Protein AF-W1X8C5-F1 (afdb_monomer)

Structure (mmCIF, N/CA/C/O backbone):
data_AF-W1X8C5-F1
#
_entry.id   AF-W1X8C5-F1
#
loop_
_atom_site.group_PDB
_atom_site.id
_atom_site.type_symbol
_atom_site.label_atom_id
_atom_site.label_alt_id
_atom_site.label_comp_id
_atom_site.label_asym_id
_atom_site.label_entity_id
_atom_site.label_seq_id
_atom_site.pdbx_PDB_ins_code
_atom_site.Cartn_x
_atom_site.Cartn_y
_atom_site.Cartn_z
_atom_site.occupancy
_atom_site.B_iso_or_equiv
_atom_site.auth_seq_id
_atom_site.auth_comp_id
_atom_site.auth_asym_id
_atom_site.auth_atom_id
_atom_site.pdbx_PDB_model_num
ATOM 1 N N . MET A 1 1 ? 29.868 16.675 -16.205 1.00 38.28 1 MET A N 1
ATOM 2 C CA . MET A 1 1 ? 28.925 17.371 -15.305 1.00 38.28 1 MET A CA 1
ATOM 3 C C . MET A 1 1 ? 28.777 16.514 -14.059 1.00 38.28 1 MET A C 1
ATOM 5 O O . MET A 1 1 ? 28.277 15.404 -14.174 1.00 38.28 1 MET A O 1
ATOM 9 N N . ASN A 1 2 ? 29.300 16.965 -12.916 1.00 48.56 2 ASN A N 1
ATOM 10 C CA . ASN A 1 2 ? 29.135 16.269 -11.637 1.00 48.56 2 ASN A CA 1
ATOM 11 C C . ASN A 1 2 ? 27.702 16.497 -11.151 1.00 48.56 2 ASN A C 1
ATOM 13 O O . ASN A 1 2 ? 27.411 17.543 -10.576 1.00 48.56 2 ASN A O 1
ATOM 17 N N . ASN A 1 3 ? 26.806 15.541 -11.392 1.00 58.81 3 ASN A N 1
ATOM 18 C CA . ASN A 1 3 ? 25.557 15.483 -10.642 1.00 58.81 3 ASN A CA 1
ATOM 19 C C . ASN A 1 3 ? 25.906 14.995 -9.238 1.00 58.81 3 ASN A C 1
ATOM 21 O O . ASN A 1 3 ? 26.066 13.798 -9.011 1.00 58.81 3 ASN A O 1
ATOM 25 N N . SER A 1 4 ? 26.067 15.927 -8.303 1.00 63.84 4 SER A N 1
ATOM 26 C CA . SER A 1 4 ? 26.108 15.615 -6.878 1.00 63.84 4 SER A CA 1
ATOM 27 C C . SER A 1 4 ? 24.855 14.805 -6.538 1.00 63.84 4 SER A C 1
ATOM 29 O O . SER A 1 4 ? 23.740 15.311 -6.673 1.00 63.84 4 SER A O 1
ATOM 31 N N . ILE A 1 5 ? 25.025 13.537 -6.159 1.00 70.00 5 ILE A N 1
ATOM 32 C CA . ILE A 1 5 ? 23.913 12.672 -5.760 1.00 70.00 5 ILE A CA 1
ATOM 33 C C . ILE A 1 5 ? 23.246 13.333 -4.550 1.00 70.00 5 ILE A C 1
ATOM 35 O O . ILE A 1 5 ? 23.858 13.514 -3.499 1.00 70.00 5 ILE A O 1
ATOM 39 N N . ASN A 1 6 ? 21.999 13.769 -4.722 1.00 68.94 6 ASN A N 1
ATOM 40 C CA . ASN A 1 6 ? 21.226 14.396 -3.661 1.00 68.94 6 ASN A CA 1
ATOM 41 C C . ASN A 1 6 ? 20.825 13.300 -2.665 1.00 68.94 6 ASN A C 1
ATOM 43 O O . ASN A 1 6 ? 19.876 12.554 -2.908 1.00 68.94 6 ASN A O 1
ATOM 47 N N . HIS A 1 7 ? 21.584 13.157 -1.577 1.00 61.88 7 HIS A N 1
ATOM 48 C CA . HIS A 1 7 ? 21.285 12.208 -0.507 1.00 61.88 7 HIS A CA 1
ATOM 49 C C . HIS A 1 7 ? 20.064 12.690 0.289 1.00 61.88 7 HIS A C 1
ATOM 51 O O . HIS A 1 7 ? 20.183 13.291 1.356 1.00 61.88 7 HIS A O 1
ATOM 57 N N . LYS A 1 8 ? 18.865 12.442 -0.245 1.00 69.75 8 LYS A N 1
ATOM 58 C CA . LYS A 1 8 ? 17.615 12.603 0.497 1.00 69.75 8 LYS A CA 1
ATOM 59 C C . LYS A 1 8 ? 17.449 11.403 1.421 1.00 69.75 8 LYS A C 1
ATOM 61 O O . LYS A 1 8 ? 17.025 10.334 0.994 1.00 69.75 8 LYS A O 1
ATOM 66 N N . PHE A 1 9 ? 17.805 11.575 2.688 1.00 70.88 9 PHE A N 1
ATOM 67 C CA . PHE A 1 9 ? 17.523 10.570 3.705 1.00 70.88 9 PHE A CA 1
ATOM 68 C C . PHE A 1 9 ? 16.028 10.584 4.023 1.00 70.88 9 PHE A C 1
ATOM 70 O O . PHE A 1 9 ? 15.471 11.619 4.392 1.00 70.88 9 PHE A O 1
ATOM 77 N N . HIS A 1 10 ? 15.377 9.432 3.885 1.00 74.44 10 HIS A N 1
ATOM 78 C CA . HIS A 1 10 ? 14.020 9.258 4.383 1.00 74.44 10 HIS A CA 1
ATOM 79 C C . HIS A 1 10 ? 14.068 9.115 5.904 1.00 74.44 10 HIS A C 1
ATOM 81 O O . HIS A 1 10 ? 14.658 8.176 6.433 1.00 7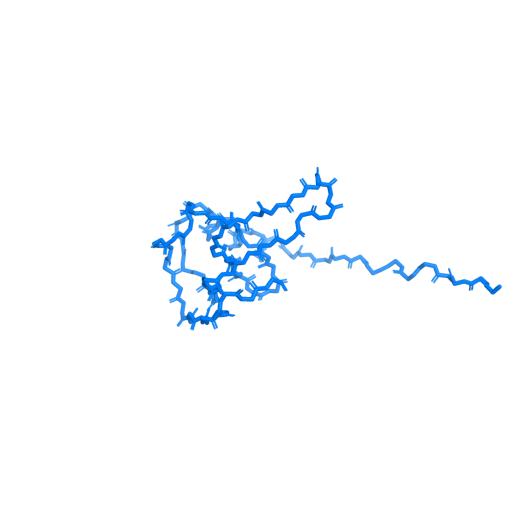4.44 10 HIS A O 1
ATOM 87 N N . HIS A 1 11 ? 13.454 10.064 6.606 1.00 87.00 11 HIS A N 1
ATOM 88 C CA . HIS A 1 11 ? 13.239 9.979 8.045 1.00 87.00 11 HIS A CA 1
ATOM 89 C C . HIS A 1 11 ? 11.825 9.467 8.314 1.00 87.00 11 HIS A C 1
ATOM 91 O O . HIS A 1 11 ? 10.882 9.897 7.649 1.00 87.00 11 HIS A O 1
ATOM 97 N N . ILE A 1 12 ? 11.687 8.568 9.284 1.00 93.69 12 ILE A N 1
ATOM 98 C CA . ILE A 1 12 ? 10.409 8.116 9.832 1.00 93.69 12 ILE A CA 1
ATOM 99 C C . ILE A 1 12 ? 10.528 8.110 11.352 1.00 93.69 12 ILE A C 1
ATOM 101 O O . ILE A 1 12 ? 11.503 7.599 11.907 1.00 93.69 12 ILE A O 1
ATOM 105 N N . SER A 1 13 ? 9.565 8.722 12.032 1.00 95.12 13 SER A N 1
ATOM 106 C CA . SER A 1 13 ? 9.509 8.677 13.488 1.00 95.12 13 SER A CA 1
ATOM 107 C C . SER A 1 13 ? 9.105 7.283 13.971 1.00 95.12 13 SER A C 1
ATOM 109 O O . SER A 1 13 ? 8.496 6.490 13.252 1.00 95.12 13 SER A O 1
ATOM 111 N N . ARG A 1 14 ? 9.399 6.977 15.238 1.00 96.94 14 ARG A N 1
ATOM 112 C CA . ARG A 1 14 ? 8.989 5.704 15.847 1.00 96.94 14 ARG A CA 1
ATOM 113 C C . ARG A 1 14 ? 7.469 5.502 15.806 1.00 96.94 14 ARG A C 1
ATOM 115 O O . ARG A 1 14 ? 7.031 4.380 15.582 1.00 96.94 14 ARG A O 1
ATOM 122 N N . ALA A 1 15 ? 6.696 6.567 16.021 1.00 97.56 15 ALA A N 1
ATOM 123 C CA . ALA A 1 15 ? 5.237 6.513 15.992 1.00 97.56 15 ALA A CA 1
ATOM 124 C C . ALA A 1 15 ? 4.719 6.194 14.580 1.00 97.56 15 ALA A C 1
ATOM 126 O O . ALA A 1 15 ? 3.992 5.219 14.411 1.00 97.56 15 ALA A O 1
ATOM 127 N N . GLU A 1 16 ? 5.189 6.924 13.560 1.00 97.19 16 GLU A N 1
ATOM 128 C CA . GLU A 1 16 ? 4.838 6.662 12.153 1.00 97.19 16 GLU A CA 1
ATOM 129 C C . GLU A 1 16 ? 5.198 5.225 11.740 1.00 97.19 16 GLU A C 1
ATOM 131 O O . GLU A 1 16 ? 4.429 4.561 11.050 1.00 97.19 16 GLU A O 1
ATOM 136 N N . TYR A 1 17 ? 6.344 4.711 12.197 1.00 97.31 17 TYR A N 1
ATOM 137 C CA . TYR A 1 17 ? 6.758 3.340 11.901 1.00 97.31 17 TYR A CA 1
ATOM 138 C C . TYR A 1 17 ? 5.844 2.293 12.555 1.00 97.31 17 TYR A C 1
ATOM 140 O O . TYR A 1 17 ? 5.524 1.278 11.940 1.00 97.31 17 TYR A O 1
ATOM 148 N N . GLN A 1 18 ? 5.386 2.528 13.787 1.00 98.31 18 GLN A N 1
ATOM 149 C CA . GLN A 1 18 ? 4.450 1.623 14.461 1.00 98.31 18 GLN A CA 1
ATOM 150 C C . GLN A 1 18 ? 3.092 1.577 13.753 1.00 98.31 18 GLN A C 1
ATOM 152 O O . GLN A 1 18 ? 2.538 0.490 13.584 1.00 98.31 18 GLN A O 1
ATOM 157 N N . GLU A 1 19 ? 2.591 2.726 13.300 1.00 98.12 19 GLU A N 1
ATOM 158 C CA . GLU A 1 19 ? 1.356 2.807 12.515 1.00 98.12 19 GLU A CA 1
ATOM 159 C C . GLU A 1 19 ? 1.495 2.098 11.167 1.00 98.12 19 GLU A C 1
ATOM 161 O O . GLU A 1 19 ? 0.636 1.296 10.801 1.00 98.12 19 GLU A O 1
ATOM 166 N N . LEU A 1 20 ? 2.605 2.333 10.460 1.00 98.12 20 LEU A N 1
ATOM 167 C CA . LEU A 1 20 ? 2.910 1.676 9.190 1.00 98.12 20 LEU A CA 1
ATOM 168 C C . LEU A 1 20 ? 2.898 0.150 9.330 1.00 98.12 20 LEU A C 1
ATOM 170 O O . LEU A 1 20 ? 2.273 -0.547 8.535 1.00 98.12 20 LEU A O 1
ATOM 174 N N . LEU A 1 21 ? 3.555 -0.369 10.370 1.00 98.12 21 LEU A N 1
ATOM 175 C CA . LEU A 1 21 ? 3.615 -1.804 10.626 1.00 98.12 21 LEU A CA 1
ATOM 176 C C . LEU A 1 21 ? 2.262 -2.399 11.030 1.00 98.12 21 LEU A C 1
ATOM 178 O O . LEU A 1 21 ? 2.002 -3.558 10.719 1.00 98.12 21 LEU A O 1
ATOM 182 N N . ALA A 1 22 ? 1.414 -1.649 11.738 1.00 98.38 22 ALA A N 1
ATOM 183 C CA . ALA A 1 22 ? 0.064 -2.103 12.065 1.00 98.38 22 ALA A CA 1
ATOM 184 C C . ALA A 1 22 ? -0.794 -2.259 10.802 1.00 98.38 22 ALA A C 1
ATOM 186 O O . ALA A 1 22 ? -1.472 -3.271 10.653 1.00 98.38 22 ALA A O 1
ATOM 187 N N . VAL A 1 23 ? -0.702 -1.314 9.860 1.00 98.31 23 VAL A N 1
ATOM 188 C CA . VAL A 1 23 ? -1.373 -1.424 8.553 1.00 98.31 23 VAL A CA 1
ATOM 189 C C . VAL A 1 23 ? -0.807 -2.588 7.739 1.00 98.31 23 VAL A C 1
ATOM 191 O O . VAL A 1 23 ? -1.571 -3.386 7.211 1.00 98.31 23 VAL A O 1
ATOM 194 N N . SER A 1 24 ? 0.520 -2.735 7.691 1.00 97.69 24 SER A N 1
ATOM 195 C CA . SER A 1 24 ? 1.193 -3.825 6.967 1.00 97.69 24 SER A CA 1
ATOM 196 C C . SER A 1 24 ? 0.762 -5.221 7.446 1.00 97.69 24 SER A C 1
ATOM 198 O O . SER A 1 24 ? 0.616 -6.136 6.645 1.00 97.69 24 SER A O 1
ATOM 200 N N . ARG A 1 25 ? 0.489 -5.391 8.748 1.00 96.88 25 ARG A N 1
ATOM 201 C CA . ARG A 1 25 ? -0.031 -6.655 9.304 1.00 96.88 25 ARG A CA 1
ATOM 202 C C . ARG A 1 25 ? -1.536 -6.864 9.113 1.00 96.88 25 ARG A C 1
ATOM 204 O O . ARG A 1 25 ? -2.020 -7.950 9.412 1.00 96.88 25 ARG A O 1
ATOM 211 N N . GLY A 1 26 ? -2.272 -5.846 8.667 1.00 95.88 26 GLY A N 1
ATOM 212 C CA . GLY A 1 26 ? -3.736 -5.867 8.627 1.00 95.88 26 GLY A CA 1
ATOM 213 C C . GLY A 1 26 ? -4.410 -5.601 9.980 1.00 95.88 26 GLY A C 1
ATOM 214 O O . GLY A 1 26 ? -5.622 -5.757 10.093 1.00 95.88 26 GLY A O 1
ATOM 215 N N . ASP A 1 27 ? -3.659 -5.161 10.997 1.00 97.44 27 ASP A N 1
ATOM 216 C CA . ASP A 1 27 ? -4.196 -4.801 12.321 1.00 97.44 27 ASP A CA 1
ATOM 217 C C . ASP A 1 27 ? -4.872 -3.412 12.318 1.00 97.44 27 ASP A C 1
ATOM 219 O O . ASP A 1 27 ? -5.573 -3.050 13.265 1.00 97.44 27 ASP A O 1
ATOM 223 N N . ALA A 1 28 ? -4.611 -2.595 11.292 1.00 97.81 28 ALA A N 1
ATOM 224 C CA . ALA A 1 28 ? -5.077 -1.216 11.185 1.00 97.81 28 ALA A CA 1
ATOM 225 C C . ALA A 1 28 ? -5.480 -0.837 9.751 1.00 97.81 28 ALA A C 1
ATOM 227 O O . ALA A 1 28 ? -5.116 -1.498 8.781 1.00 97.81 28 ALA A O 1
ATOM 228 N N . VAL A 1 29 ? -6.220 0.268 9.630 1.00 98.25 29 VAL A N 1
ATOM 229 C CA . VAL A 1 29 ? -6.744 0.795 8.360 1.00 98.25 29 VAL A CA 1
ATOM 230 C C . VAL A 1 29 ? -5.686 1.636 7.637 1.00 98.25 29 VAL A C 1
ATOM 232 O O . VAL A 1 29 ? -5.063 2.518 8.241 1.00 98.25 29 VAL A O 1
ATOM 235 N N . ALA A 1 30 ? -5.502 1.380 6.341 1.00 98.38 30 ALA A N 1
ATOM 236 C CA . ALA A 1 30 ? -4.640 2.161 5.460 1.00 98.38 30 ALA A CA 1
ATOM 237 C C . ALA A 1 30 ? -5.249 3.530 5.128 1.00 98.38 30 ALA A C 1
ATOM 239 O O . ALA A 1 30 ? -6.468 3.695 5.122 1.00 98.38 30 ALA A O 1
ATOM 240 N N . ASP A 1 31 ? -4.415 4.513 4.788 1.00 98.56 31 ASP A N 1
ATOM 241 C CA . ASP A 1 31 ? -4.932 5.811 4.344 1.00 98.56 31 ASP A CA 1
ATOM 242 C C . ASP A 1 31 ? -5.410 5.718 2.889 1.00 98.56 31 ASP A C 1
ATOM 244 O O . ASP A 1 31 ? -6.521 6.142 2.573 1.00 98.56 31 ASP A O 1
ATOM 248 N N . TYR A 1 32 ? -4.603 5.091 2.025 1.00 97.69 32 TYR A N 1
ATOM 249 C CA . TYR A 1 32 ? -4.944 4.858 0.623 1.00 97.69 32 TYR A CA 1
ATOM 250 C C . TYR A 1 32 ? -4.616 3.430 0.203 1.00 97.69 32 TYR A C 1
ATOM 252 O O . TYR A 1 32 ? -3.595 2.871 0.610 1.00 97.69 32 TYR A O 1
ATOM 260 N N . ILE A 1 33 ? -5.446 2.886 -0.680 1.00 98.38 33 ILE A N 1
ATOM 261 C CA . ILE A 1 33 ? -5.097 1.748 -1.524 1.00 98.38 33 ILE A CA 1
ATOM 262 C C . ILE A 1 33 ? -5.233 2.163 -2.984 1.00 98.38 33 ILE A C 1
ATOM 264 O O . ILE A 1 33 ? -6.234 2.766 -3.369 1.00 98.38 33 ILE A O 1
ATOM 268 N N . ILE A 1 34 ? -4.214 1.852 -3.781 1.00 98.12 34 ILE A N 1
ATOM 269 C CA . ILE A 1 34 ? -4.259 1.964 -5.238 1.00 98.12 34 ILE A CA 1
ATOM 270 C C . ILE A 1 34 ? -4.489 0.559 -5.784 1.00 98.12 34 ILE A C 1
ATOM 272 O O . ILE A 1 34 ? -3.609 -0.287 -5.668 1.00 98.12 34 ILE A O 1
ATOM 276 N N . ASP A 1 35 ? -5.668 0.305 -6.331 1.00 97.44 35 ASP A N 1
ATOM 277 C CA . ASP A 1 35 ? -6.078 -0.983 -6.883 1.00 97.44 35 ASP A CA 1
ATOM 278 C C . ASP A 1 35 ? -5.825 -1.072 -8.384 1.00 97.44 35 ASP A C 1
ATOM 280 O O . ASP A 1 35 ? -5.624 -0.059 -9.052 1.00 97.44 35 ASP A O 1
ATOM 284 N N . ASN A 1 36 ? -5.928 -2.295 -8.921 1.00 96.19 36 ASN A N 1
ATOM 285 C CA . ASN A 1 36 ? -5.914 -2.554 -10.363 1.00 96.19 36 ASN A CA 1
ATOM 286 C C . ASN A 1 36 ? -4.684 -1.935 -11.053 1.00 96.19 36 ASN A C 1
ATOM 288 O O . ASN A 1 36 ? -4.784 -1.255 -12.074 1.00 96.19 36 ASN A O 1
ATOM 292 N N . VAL A 1 37 ? -3.525 -2.149 -10.433 1.00 96.94 37 VAL A N 1
ATOM 293 C CA . VAL A 1 37 ? -2.216 -1.668 -10.872 1.00 96.94 37 VAL A CA 1
ATOM 294 C C . VAL A 1 37 ? -1.272 -2.856 -11.050 1.00 96.94 37 VAL A C 1
ATOM 296 O O . VAL A 1 37 ? -1.361 -3.847 -10.315 1.00 96.94 37 VAL A O 1
ATOM 299 N N . SER A 1 38 ? -0.379 -2.760 -12.033 1.00 96.50 38 SER A N 1
ATOM 300 C CA . SER A 1 38 ? 0.789 -3.637 -12.152 1.00 96.50 38 SER A CA 1
ATOM 301 C C . SER A 1 38 ? 2.032 -2.840 -11.781 1.00 96.50 38 SER A C 1
ATOM 303 O O . SER A 1 38 ? 2.214 -1.736 -12.270 1.00 96.50 38 SER A O 1
ATOM 305 N N . ILE A 1 39 ? 2.883 -3.347 -10.897 1.00 95.75 39 ILE A N 1
ATOM 306 C CA . ILE A 1 39 ? 4.072 -2.620 -10.440 1.00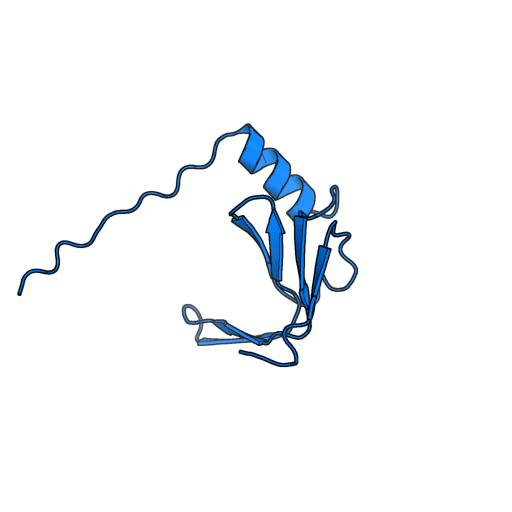 95.75 39 ILE A CA 1
ATOM 307 C C . ILE A 1 39 ? 5.294 -3.194 -11.143 1.00 95.75 39 ILE A C 1
ATOM 309 O O . ILE A 1 39 ? 5.629 -4.357 -10.927 1.00 95.75 39 ILE A O 1
ATOM 313 N N . LEU A 1 40 ? 6.004 -2.380 -11.923 1.00 95.94 40 LEU A N 1
ATOM 314 C CA . LEU A 1 40 ? 7.293 -2.773 -12.492 1.00 95.94 40 LEU A CA 1
ATOM 315 C C . LEU A 1 40 ? 8.378 -2.798 -11.398 1.00 95.94 40 LEU A C 1
ATOM 317 O O . LEU A 1 40 ? 8.834 -1.751 -10.930 1.00 95.94 40 LEU A O 1
ATOM 321 N N . ASP A 1 41 ? 8.818 -3.993 -11.005 1.00 95.31 41 ASP A N 1
ATOM 322 C CA . ASP A 1 41 ? 9.898 -4.181 -10.036 1.00 95.31 41 ASP A CA 1
ATOM 323 C C . ASP A 1 41 ? 11.258 -3.988 -10.722 1.00 95.31 41 ASP A C 1
ATOM 325 O O . ASP A 1 41 ? 11.804 -4.881 -11.374 1.00 95.31 41 ASP A O 1
ATOM 329 N N . LEU A 1 42 ? 11.822 -2.792 -10.554 1.00 95.19 42 LEU A N 1
ATOM 330 C CA . LEU A 1 42 ? 13.133 -2.422 -11.095 1.00 95.19 42 LEU A CA 1
ATOM 331 C C . LEU A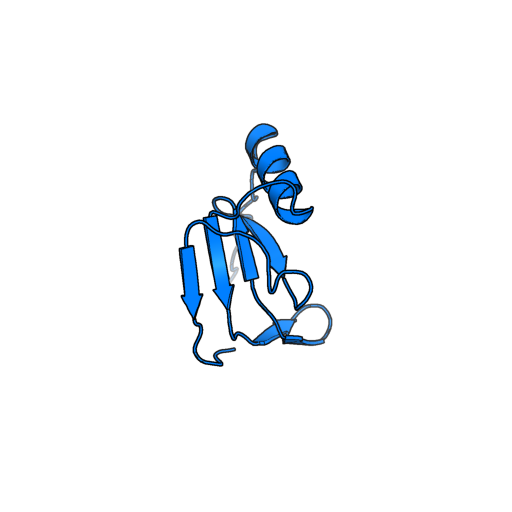 1 42 ? 14.317 -3.036 -10.330 1.00 95.19 42 LEU A C 1
ATOM 333 O O . LEU A 1 42 ? 15.455 -2.899 -10.777 1.00 95.19 42 LEU A O 1
ATOM 337 N N . ILE A 1 43 ? 14.076 -3.666 -9.178 1.00 93.75 43 ILE A N 1
ATOM 338 C CA . ILE A 1 43 ? 15.112 -4.283 -8.348 1.00 93.75 43 ILE A CA 1
ATOM 339 C C . ILE A 1 43 ? 15.321 -5.728 -8.789 1.00 93.75 43 ILE A C 1
ATOM 341 O O . ILE A 1 43 ? 16.447 -6.117 -9.098 1.00 93.75 43 ILE A O 1
ATOM 345 N N . ASN A 1 44 ? 14.246 -6.516 -8.828 1.00 94.19 44 ASN A N 1
ATOM 346 C CA . ASN A 1 44 ? 14.331 -7.945 -9.143 1.00 94.19 44 ASN A CA 1
ATOM 347 C C . ASN A 1 44 ? 14.058 -8.253 -10.620 1.00 94.19 44 ASN A C 1
ATOM 349 O O . ASN A 1 44 ? 14.403 -9.336 -11.091 1.00 94.19 44 ASN A O 1
ATOM 353 N N . GLY A 1 45 ? 13.486 -7.296 -11.354 1.00 91.06 45 GLY A N 1
ATOM 354 C CA . GLY A 1 45 ? 12.994 -7.500 -12.707 1.00 91.06 45 GLY A CA 1
ATOM 355 C C . GLY A 1 45 ? 11.673 -8.269 -12.699 1.00 91.06 45 GLY A C 1
ATOM 356 O O . GLY A 1 45 ? 11.572 -9.360 -12.145 1.00 91.06 45 GLY A O 1
ATOM 357 N N . GLY A 1 46 ? 10.657 -7.707 -13.347 1.00 94.12 46 GLY A N 1
ATOM 358 C CA . GLY A 1 46 ? 9.337 -8.321 -13.471 1.00 94.12 46 GLY A CA 1
ATOM 359 C C . GLY A 1 46 ? 8.222 -7.394 -13.015 1.00 94.12 46 GLY A C 1
ATOM 360 O O . GLY A 1 46 ? 8.439 -6.206 -12.784 1.00 94.12 46 GLY A O 1
ATOM 361 N N . GLU A 1 47 ? 7.025 -7.955 -12.901 1.00 95.44 47 GLU A N 1
ATOM 362 C CA . GLU A 1 47 ? 5.827 -7.226 -12.504 1.00 95.44 47 GLU A CA 1
ATOM 363 C C . GLU A 1 47 ? 5.202 -7.852 -11.258 1.00 95.44 47 GLU A C 1
ATOM 365 O O . GLU A 1 47 ? 5.070 -9.074 -11.158 1.00 95.44 47 GLU A O 1
ATOM 370 N N . ILE A 1 48 ? 4.803 -7.002 -10.314 1.00 95.31 48 ILE A N 1
ATOM 371 C CA . ILE A 1 48 ? 4.014 -7.381 -9.146 1.00 95.31 48 ILE A CA 1
ATOM 372 C C . ILE A 1 48 ? 2.592 -6.897 -9.400 1.00 95.31 48 ILE A C 1
ATOM 374 O O . ILE A 1 48 ? 2.321 -5.697 -9.377 1.00 95.31 48 ILE A O 1
ATOM 378 N N . SER A 1 49 ? 1.676 -7.828 -9.648 1.00 94.38 49 SER A N 1
ATOM 379 C CA . SER A 1 49 ? 0.257 -7.501 -9.759 1.00 94.38 49 SER A CA 1
ATOM 380 C C . SER A 1 49 ? -0.378 -7.389 -8.378 1.00 94.38 49 SER A C 1
ATOM 382 O O . SER A 1 49 ? -0.152 -8.231 -7.505 1.00 94.38 49 SER A O 1
ATOM 384 N N . GLY A 1 50 ? -1.232 -6.386 -8.206 1.00 95.06 50 GLY A N 1
ATOM 385 C CA . GLY A 1 50 ? -2.029 -6.221 -6.999 1.00 95.06 50 GLY A CA 1
ATOM 386 C C . GLY A 1 50 ? -1.954 -4.809 -6.433 1.00 95.06 50 GLY A C 1
ATOM 387 O O . GLY A 1 50 ? -1.233 -3.960 -6.956 1.00 95.06 50 GLY A O 1
ATOM 388 N N . PRO A 1 51 ? -2.731 -4.538 -5.379 1.00 97.50 51 PRO A N 1
ATOM 389 C CA . PRO A 1 51 ? -2.834 -3.202 -4.823 1.00 97.50 51 PRO A CA 1
ATOM 390 C C . PRO A 1 51 ? -1.529 -2.695 -4.202 1.00 97.50 51 PRO A C 1
ATOM 392 O O . PRO A 1 51 ? -0.700 -3.470 -3.724 1.00 97.50 51 PRO A O 1
ATOM 395 N N . ILE A 1 52 ? -1.397 -1.369 -4.137 1.00 98.19 52 ILE A N 1
ATOM 396 C CA . ILE A 1 52 ? -0.391 -0.664 -3.332 1.00 98.19 52 ILE A CA 1
ATOM 397 C C . ILE A 1 52 ? -1.089 -0.084 -2.104 1.00 98.19 52 ILE A C 1
ATOM 399 O O . ILE A 1 52 ? -1.998 0.735 -2.239 1.00 98.19 52 ILE A O 1
ATOM 403 N N . VAL A 1 53 ? -0.641 -0.463 -0.908 1.00 98.38 53 VAL A N 1
ATOM 404 C CA . VAL A 1 53 ? -1.181 0.024 0.368 1.00 98.38 53 VAL A CA 1
ATOM 405 C C . VAL A 1 53 ? -0.299 1.130 0.927 1.00 98.38 53 VAL A C 1
ATOM 407 O O . VAL A 1 53 ? 0.917 0.969 1.039 1.00 98.38 53 VAL A O 1
ATOM 410 N N . ILE A 1 54 ? -0.903 2.251 1.320 1.00 98.25 54 ILE A N 1
ATOM 411 C CA . ILE A 1 54 ? -0.193 3.457 1.756 1.00 98.25 54 ILE A CA 1
ATOM 412 C C . ILE A 1 54 ? -0.667 3.883 3.150 1.00 98.25 54 ILE A C 1
ATOM 414 O O . ILE A 1 54 ? -1.868 4.008 3.409 1.00 98.25 54 ILE A O 1
ATOM 418 N N . LYS A 1 55 ? 0.294 4.169 4.038 1.00 97.94 55 LYS A N 1
ATOM 419 C CA . LYS A 1 55 ? 0.071 4.811 5.342 1.00 97.94 55 LYS A CA 1
ATOM 420 C C . LYS A 1 55 ? 0.955 6.051 5.471 1.00 97.94 55 LYS A C 1
ATOM 422 O O . LYS A 1 55 ? 2.184 5.973 5.387 1.00 97.94 55 LYS A O 1
ATOM 427 N N . GLY A 1 56 ? 0.334 7.212 5.657 1.00 95.69 56 GLY A N 1
ATOM 428 C CA . GLY A 1 56 ? 0.989 8.511 5.610 1.00 95.69 56 GLY A CA 1
ATOM 429 C C . GLY A 1 56 ? 1.683 8.724 4.266 1.00 95.69 56 GLY A C 1
ATOM 430 O O . GLY A 1 56 ? 1.046 8.860 3.228 1.00 95.69 56 GLY A O 1
ATOM 431 N N . ARG A 1 57 ? 3.016 8.738 4.293 1.00 94.00 57 ARG A N 1
ATOM 432 C CA . ARG A 1 57 ? 3.890 8.915 3.118 1.00 94.00 57 ARG A CA 1
ATOM 433 C C . ARG A 1 57 ? 4.706 7.664 2.776 1.00 94.00 57 ARG A C 1
ATOM 435 O O . ARG A 1 57 ? 5.703 7.770 2.065 1.00 94.00 57 ARG A O 1
ATOM 442 N N . TYR A 1 58 ? 4.330 6.510 3.326 1.00 96.38 58 TYR A N 1
ATOM 443 C CA . TYR A 1 58 ? 5.066 5.253 3.200 1.00 96.38 58 TYR A CA 1
ATOM 444 C C . TYR A 1 58 ? 4.182 4.156 2.606 1.00 96.38 58 TYR A C 1
ATOM 446 O O . TYR A 1 58 ? 2.974 4.117 2.840 1.00 96.38 58 TYR A O 1
ATOM 454 N N . ILE A 1 59 ? 4.811 3.244 1.866 1.00 97.06 59 ILE A N 1
ATOM 455 C CA . ILE A 1 59 ? 4.173 2.027 1.363 1.00 97.06 59 ILE A CA 1
ATOM 456 C C . ILE A 1 59 ? 4.156 1.009 2.507 1.00 97.06 59 ILE A C 1
ATOM 458 O O . ILE A 1 59 ? 5.208 0.659 3.039 1.00 97.06 59 ILE A O 1
ATOM 462 N N . ALA A 1 60 ? 2.963 0.574 2.904 1.00 97.75 60 ALA A N 1
ATOM 463 C CA . ALA A 1 60 ? 2.754 -0.438 3.939 1.00 97.75 60 ALA A CA 1
ATOM 464 C C . ALA A 1 60 ? 2.846 -1.863 3.378 1.00 97.75 60 ALA A C 1
ATOM 466 O O . ALA A 1 60 ? 3.171 -2.797 4.110 1.00 97.75 60 ALA A O 1
ATOM 467 N N . GLY A 1 61 ? 2.569 -2.017 2.085 1.00 97.25 61 GLY A N 1
ATOM 468 C CA . GLY A 1 61 ? 2.566 -3.298 1.402 1.00 97.25 61 GLY A CA 1
ATOM 469 C C . GLY A 1 61 ? 2.187 -3.166 -0.066 1.00 97.25 61 GLY A C 1
ATOM 470 O O . GLY A 1 61 ? 1.640 -2.143 -0.484 1.00 97.25 61 GLY A O 1
ATOM 471 N N . VAL A 1 62 ? 2.506 -4.195 -0.842 1.00 97.19 62 VAL A N 1
ATOM 472 C CA . VAL A 1 62 ? 2.145 -4.326 -2.256 1.00 97.19 62 VAL A CA 1
ATOM 473 C C . VAL A 1 62 ? 1.749 -5.769 -2.527 1.00 97.19 62 VAL A C 1
ATOM 475 O O . VAL A 1 62 ? 2.312 -6.659 -1.902 1.00 97.19 62 VAL A O 1
ATOM 478 N N . GLY A 1 63 ? 0.839 -5.997 -3.468 1.00 95.25 63 GLY A N 1
ATOM 479 C CA . GLY A 1 63 ? 0.508 -7.344 -3.933 1.00 95.25 63 GLY A CA 1
ATOM 480 C C . GLY A 1 63 ? -0.851 -7.863 -3.469 1.00 95.25 63 GLY A C 1
ATOM 481 O O . GLY A 1 63 ? -1.599 -7.209 -2.738 1.00 95.25 63 GLY A O 1
ATOM 482 N N . ALA A 1 64 ? -1.201 -9.046 -3.976 1.00 94.06 64 ALA A N 1
ATOM 483 C CA . ALA A 1 64 ? -2.536 -9.630 -3.866 1.00 94.06 64 ALA A CA 1
ATOM 484 C C . ALA A 1 64 ? -2.976 -9.920 -2.420 1.00 94.06 64 ALA A C 1
ATOM 486 O O . ALA A 1 64 ? -4.178 -9.967 -2.155 1.00 94.06 64 ALA A O 1
ATOM 487 N N . GLU A 1 65 ? -2.044 -10.061 -1.475 1.00 94.31 65 GLU A N 1
ATOM 488 C CA . GLU A 1 65 ? -2.348 -10.250 -0.054 1.00 94.31 65 GLU A CA 1
ATOM 489 C C . GLU A 1 65 ? -3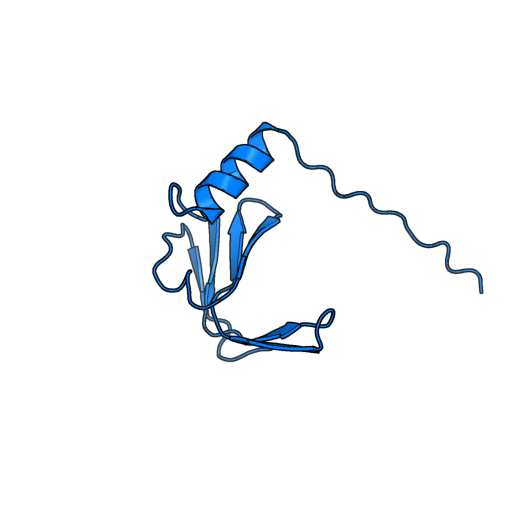.109 -9.067 0.570 1.00 94.31 65 GLU A C 1
ATOM 491 O O . GLU A 1 65 ? -3.770 -9.232 1.592 1.00 94.31 65 GLU A O 1
ATOM 496 N N . TYR A 1 66 ? -3.078 -7.894 -0.071 1.00 95.94 66 TYR A N 1
ATOM 497 C CA . TYR A 1 66 ? -3.774 -6.692 0.383 1.00 95.94 66 TYR A CA 1
ATOM 498 C C . TYR A 1 66 ? -5.088 -6.410 -0.361 1.00 95.94 66 TYR A C 1
ATOM 500 O O . TYR A 1 66 ? -5.665 -5.338 -0.181 1.00 95.94 66 TYR A O 1
ATOM 508 N N . THR A 1 67 ? -5.588 -7.342 -1.182 1.00 93.56 67 THR A N 1
ATOM 509 C CA . THR A 1 67 ? -6.827 -7.153 -1.972 1.00 93.56 67 THR A CA 1
ATOM 510 C C . THR A 1 67 ? -8.005 -6.709 -1.101 1.00 93.56 67 THR A C 1
ATOM 512 O O . THR A 1 67 ? -8.697 -5.749 -1.438 1.00 93.56 67 THR A O 1
ATOM 515 N N . ASP A 1 68 ? -8.168 -7.334 0.065 1.00 93.88 68 ASP A N 1
ATOM 516 C CA . ASP A 1 68 ? -9.262 -7.051 1.000 1.00 93.88 68 ASP A CA 1
ATOM 517 C C . ASP A 1 68 ? -8.831 -6.162 2.181 1.00 93.88 68 ASP A C 1
ATOM 519 O O . ASP A 1 68 ? -9.541 -6.056 3.184 1.00 93.88 68 ASP A O 1
ATOM 523 N N . ALA A 1 69 ? -7.659 -5.520 2.097 1.00 95.69 69 ALA A N 1
ATOM 524 C CA . ALA A 1 69 ? -7.172 -4.665 3.171 1.00 95.69 69 ALA A CA 1
ATOM 525 C C . ALA A 1 69 ? -8.088 -3.435 3.356 1.00 95.69 69 ALA A C 1
ATOM 527 O O . ALA A 1 69 ? -8.507 -2.805 2.376 1.00 95.69 69 ALA A O 1
ATOM 528 N N . PRO A 1 70 ? -8.405 -3.053 4.607 1.00 96.94 70 PRO A N 1
ATOM 529 C CA . PRO A 1 70 ? -9.246 -1.895 4.867 1.00 96.94 70 PRO A CA 1
ATOM 530 C C . PRO A 1 70 ? -8.488 -0.595 4.573 1.00 96.94 70 PRO A C 1
ATOM 532 O O . PRO A 1 70 ? -7.345 -0.419 5.000 1.00 96.94 70 PRO A O 1
ATOM 535 N N . ALA A 1 71 ? -9.152 0.353 3.908 1.00 97.81 71 ALA A N 1
ATOM 536 C CA . ALA A 1 71 ? -8.593 1.669 3.605 1.00 97.81 71 ALA A CA 1
ATOM 537 C C . ALA A 1 71 ? -9.616 2.790 3.797 1.00 97.81 71 ALA A C 1
ATOM 539 O O . ALA A 1 71 ? -10.811 2.591 3.579 1.00 97.81 71 ALA A O 1
ATOM 540 N N . LEU A 1 72 ? -9.136 3.983 4.155 1.00 98.44 72 LEU A N 1
ATOM 541 C CA . LEU A 1 72 ? -9.956 5.195 4.189 1.00 98.44 72 LEU A CA 1
ATOM 542 C C . LEU A 1 72 ? -10.362 5.632 2.778 1.00 98.44 72 LEU A C 1
ATOM 544 O O . LEU A 1 72 ? -11.476 6.113 2.578 1.00 98.44 72 LEU A O 1
ATOM 548 N N . GLN A 1 73 ? -9.475 5.440 1.800 1.00 98.12 73 GLN A N 1
ATOM 549 C CA . GLN A 1 73 ? -9.737 5.739 0.400 1.00 98.12 73 GLN A CA 1
ATOM 550 C C . GLN A 1 73 ? -9.157 4.662 -0.521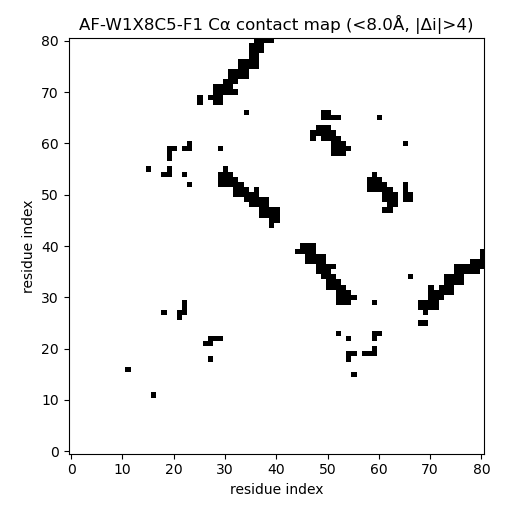 1.00 98.12 73 GLN A C 1
ATOM 552 O O . GLN A 1 73 ? -8.053 4.164 -0.309 1.00 98.12 73 GLN A O 1
ATOM 557 N N . ARG A 1 74 ? -9.902 4.337 -1.582 1.00 97.81 74 ARG A N 1
ATOM 558 C CA . ARG A 1 74 ? -9.453 3.467 -2.674 1.00 97.81 74 ARG A CA 1
ATOM 559 C C . ARG A 1 74 ? -9.387 4.261 -3.973 1.00 97.81 74 ARG A C 1
ATOM 561 O O . ARG A 1 74 ? -10.254 5.094 -4.240 1.00 97.81 74 ARG A O 1
ATOM 568 N N . ILE A 1 75 ? -8.339 4.026 -4.748 1.00 97.62 75 ILE A N 1
ATOM 569 C CA . ILE A 1 75 ? -8.081 4.652 -6.042 1.00 97.62 75 ILE A CA 1
ATOM 570 C C . ILE A 1 75 ? -7.914 3.517 -7.046 1.00 97.62 75 ILE A C 1
ATOM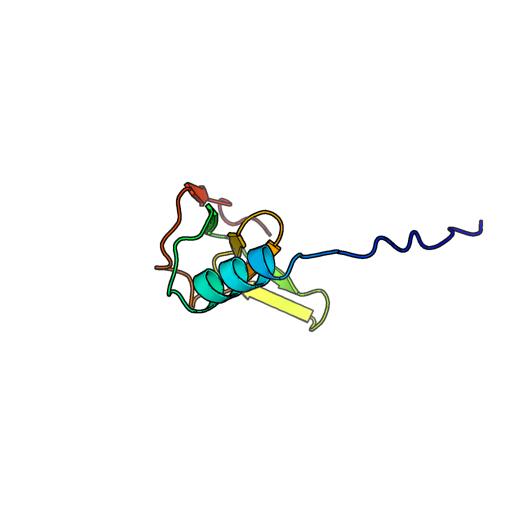 572 O O . ILE A 1 75 ? -7.044 2.675 -6.873 1.00 97.62 75 ILE A O 1
ATOM 576 N N . ASP A 1 76 ? -8.725 3.491 -8.094 1.00 97.00 76 ASP A N 1
ATOM 577 C CA . ASP A 1 76 ? -8.546 2.543 -9.195 1.00 97.00 76 ASP A CA 1
ATOM 578 C C . ASP A 1 76 ? -7.478 3.089 -10.155 1.00 97.00 76 ASP A C 1
ATOM 580 O O . ASP A 1 76 ? -7.621 4.203 -10.664 1.00 97.00 76 ASP A O 1
ATOM 584 N N . ALA A 1 77 ? -6.410 2.334 -10.415 1.00 97.19 77 ALA A N 1
ATOM 585 C CA . ALA A 1 77 ? -5.374 2.701 -11.381 1.00 97.19 77 ALA A CA 1
ATOM 586 C C . ALA A 1 77 ? -5.731 2.338 -12.832 1.00 97.19 77 ALA A C 1
ATOM 588 O O . ALA A 1 77 ? -4.965 2.648 -13.741 1.00 97.19 77 ALA A O 1
ATOM 589 N N . HIS A 1 78 ? -6.892 1.725 -13.073 1.00 96.75 78 HIS A N 1
ATOM 590 C CA . HIS A 1 78 ? -7.428 1.432 -14.404 1.00 96.75 78 HIS A CA 1
ATOM 591 C C . HIS A 1 78 ? -6.488 0.564 -15.264 1.00 96.75 78 HIS A C 1
ATOM 593 O O . HIS A 1 78 ? -6.426 0.722 -16.483 1.00 96.75 78 HIS A O 1
ATOM 599 N N . GLY A 1 79 ? -5.750 -0.355 -14.635 1.00 95.19 79 GLY A N 1
ATOM 600 C CA . GLY A 1 79 ? -4.793 -1.235 -15.304 1.00 95.19 79 GLY A CA 1
ATOM 601 C C . GLY A 1 79 ? -3.467 -0.561 -15.662 1.00 95.19 79 GLY A C 1
ATOM 602 O O . GLY A 1 79 ? -2.748 -1.071 -16.518 1.00 95.19 79 GLY A O 1
ATOM 603 N N . ALA A 1 80 ? -3.150 0.589 -15.057 1.00 95.44 80 ALA A N 1
ATOM 604 C CA . ALA A 1 80 ? -1.877 1.271 -15.272 1.00 95.44 80 ALA A CA 1
ATOM 605 C C . ALA A 1 80 ? -0.675 0.480 -14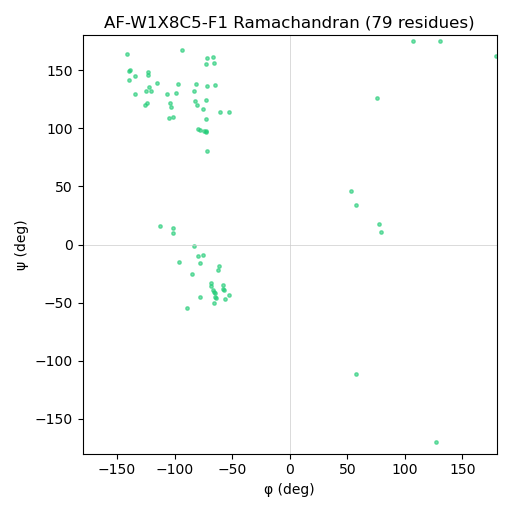.720 1.00 95.44 80 ALA A C 1
ATOM 607 O O . ALA A 1 80 ? -0.818 -0.408 -13.871 1.00 95.44 80 ALA A O 1
ATOM 608 N N . THR A 1 81 ? 0.512 0.842 -15.215 1.00 93.19 81 THR A N 1
ATOM 609 C CA . THR A 1 81 ? 1.822 0.320 -14.798 1.00 93.19 81 THR A CA 1
ATOM 610 C C . THR A 1 81 ? 2.749 1.456 -14.396 1.00 93.19 81 THR A C 1
ATOM 612 O O . THR A 1 81 ? 2.771 2.466 -15.139 1.00 93.19 81 THR A O 1
#

Secondary structure (DSSP, 8-state):
--------PPP--HHHHHHHHHHHTTSS-EEEEEES-EEE-TTTSSEEES-EEEETTEEEEESGGGTT--EEEEEE-TT--

Sequence (81 aa):
MNNSINHKFHHISRAE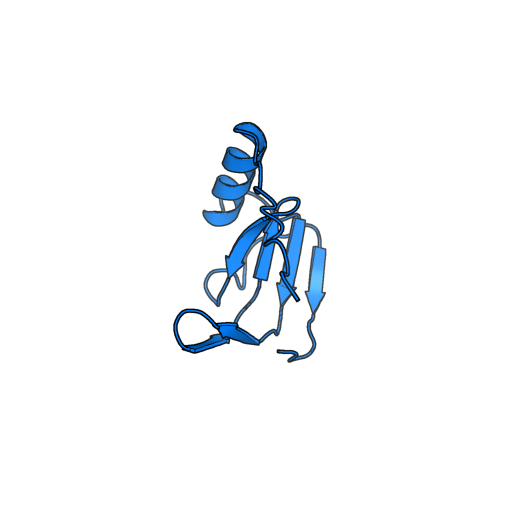YQELLAVSRGDAVADYIIDNVSILDLINGGEISGPIVIKGRYIAGVGAEYTDAPALQRIDAHGAT

pLDDT: mean 92.18, std 11.9, range [38.28, 98.56]

Nearest PDB structures (foldseek):
  3t8l-assembly1_A  TM=9.028E-01  e=1.009E-02  Agrobacterium fabrum str. C58
  8je0-assembly1_C  TM=8.890E-01  e=1.009E-02  Klebsiella sp. PCX
  3t81-assembly1_B  TM=9.088E-01  e=4.361E-02  Agrobacterium fabrum str. C58
  3giq-assembly1_A  TM=8.548E-01  e=4.080E-02  Bordetella bronchiseptica
  3ggm-assembly1_B  TM=7.754E-01  e=4.982E-02  [Bacillus thuringiensis] serovar konkukian

InterPro domains:
  IPR011059 Metal-dependent hydrolase, composite domain superfamily [G3DSA:2.30.40.10] (3-81)
  IPR011059 Metal-dependent hydrolase, composite domain superfamily [SSF51338] (22-80)

Organism: NCBI:txid1403943

Mean predicted aligned error: 5.1 Å

Radius of gyration: 14.71 Å; Cα contacts (8 Å, |Δi|>4): 141; chains: 1; bounding box: 39×28×31 Å

Solvent-accessible surface area (backbone atoms only — not comparable to full-atom values): 4818 Å² total; per-residue (Å²): 132,87,75,75,80,79,82,77,76,87,83,77,53,74,66,60,49,53,53,30,52,32,31,48,72,65,78,39,70,21,53,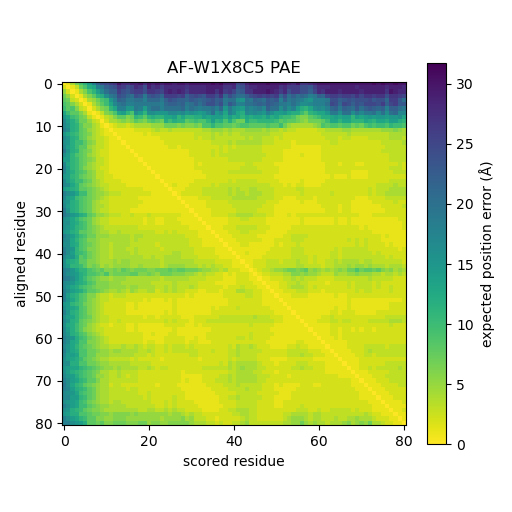35,31,38,30,55,26,38,41,74,39,86,84,81,64,56,73,47,57,32,23,43,33,29,36,93,94,41,77,37,48,71,22,62,92,48,70,83,58,56,50,76,37,79,42,78,46,83,68,38,109

Foldseek 3Di:
DDPPPPPPDDDDDPVQVVQLQCLLVLVDAFAEKEFLEWDQDPPPGDTAHGIFTHHDHDTSDGHDVCRVRHYPYYHYPVNYD